Protein AF-A0A6F8XX17-F1 (afdb_monomer_lite)

Sequence (111 aa):
MLNKRRPATASIESMTAPVPRKTTTAFFVQAALSFGVSLFAACVAIVYLPVDIWIRSFLALALLYVVTSSFTLAKCIRDHQETTEVVTRVDQARLDKLLVEHDPYKLHPAA

Structure (mmCIF, N/CA/C/O backbone):
data_AF-A0A6F8XX17-F1
#
_entry.id   AF-A0A6F8XX17-F1
#
loop_
_atom_site.group_PDB
_atom_site.id
_atom_site.type_symbol
_atom_site.label_atom_id
_atom_site.label_alt_id
_atom_site.label_comp_id
_atom_site.label_asym_id
_atom_site.label_entity_id
_atom_site.label_seq_id
_atom_site.pdbx_PDB_ins_code
_atom_site.Cartn_x
_atom_site.Cartn_y
_atom_site.Cartn_z
_atom_site.occupancy
_atom_site.B_iso_or_equiv
_atom_site.auth_seq_id
_atom_site.auth_comp_id
_atom_site.auth_asym_id
_atom_site.auth_atom_id
_atom_site.pdbx_PDB_model_num
ATOM 1 N N . MET A 1 1 ? 57.182 -32.594 -31.861 1.00 46.12 1 MET A N 1
ATOM 2 C CA . MET A 1 1 ? 56.327 -32.004 -32.912 1.00 46.12 1 MET A CA 1
ATOM 3 C C . MET A 1 1 ? 55.083 -31.433 -32.247 1.00 46.12 1 MET A C 1
ATOM 5 O O . MET A 1 1 ? 54.253 -32.189 -31.763 1.00 46.12 1 MET A O 1
ATOM 9 N N . LEU A 1 2 ? 55.061 -30.107 -32.076 1.00 50.41 2 LEU A N 1
ATOM 10 C CA . LEU A 1 2 ? 54.062 -29.349 -31.317 1.00 50.41 2 LEU A CA 1
ATOM 11 C C . LEU A 1 2 ? 52.692 -29.392 -32.010 1.00 50.41 2 LEU A C 1
ATOM 13 O O . LEU A 1 2 ? 52.519 -28.769 -33.052 1.00 50.41 2 LEU A O 1
ATOM 17 N N . ASN A 1 3 ? 51.703 -30.035 -31.391 1.00 62.88 3 ASN A N 1
ATOM 18 C CA . ASN A 1 3 ? 50.300 -29.883 -31.769 1.00 62.88 3 ASN A CA 1
ATOM 19 C C . ASN A 1 3 ? 49.421 -29.706 -30.526 1.00 62.88 3 ASN A C 1
ATOM 21 O O . ASN A 1 3 ? 48.985 -30.693 -29.943 1.00 62.88 3 ASN A O 1
ATOM 25 N N . LYS A 1 4 ? 49.179 -28.446 -30.131 1.00 61.22 4 LYS A N 1
ATOM 26 C CA . LYS A 1 4 ? 47.973 -28.010 -29.397 1.00 61.22 4 LYS A CA 1
ATOM 27 C C . LYS A 1 4 ? 47.873 -26.478 -29.341 1.00 61.22 4 LYS A C 1
ATOM 29 O O . LYS A 1 4 ? 47.794 -25.888 -28.268 1.00 61.22 4 LYS A O 1
ATOM 34 N N . ARG A 1 5 ? 47.899 -25.792 -30.488 1.00 61.66 5 ARG A N 1
ATOM 35 C CA . ARG A 1 5 ? 47.505 -24.371 -30.531 1.00 61.66 5 ARG A CA 1
ATOM 36 C C . ARG A 1 5 ? 46.028 -24.268 -30.886 1.00 61.66 5 ARG A C 1
ATOM 38 O O . ARG A 1 5 ? 45.696 -24.230 -32.066 1.00 61.66 5 ARG A O 1
ATOM 45 N N . ARG A 1 6 ? 45.175 -24.245 -29.857 1.00 68.38 6 ARG A N 1
ATOM 46 C CA . ARG A 1 6 ? 43.934 -23.447 -29.775 1.00 68.38 6 ARG A CA 1
ATOM 47 C C . ARG A 1 6 ? 43.194 -23.751 -28.460 1.00 68.38 6 ARG A C 1
ATOM 49 O O . ARG A 1 6 ? 42.551 -24.790 -28.349 1.00 68.38 6 ARG A O 1
ATOM 56 N N . PRO A 1 7 ? 43.265 -22.833 -27.483 1.00 53.56 7 PRO A N 1
ATOM 57 C CA . PRO A 1 7 ? 42.082 -22.522 -26.691 1.00 53.56 7 PRO A CA 1
ATOM 58 C C . PRO A 1 7 ? 41.935 -20.999 -26.573 1.00 53.56 7 PRO A C 1
ATOM 60 O O . PRO A 1 7 ? 42.341 -20.402 -25.584 1.00 53.56 7 PRO A O 1
ATOM 63 N N . ALA A 1 8 ? 41.389 -20.364 -27.610 1.00 54.88 8 ALA A N 1
ATOM 64 C CA . ALA A 1 8 ? 41.035 -18.938 -27.586 1.00 54.88 8 ALA A CA 1
ATOM 65 C C . ALA A 1 8 ? 39.521 -18.709 -27.756 1.00 54.88 8 ALA A C 1
ATOM 67 O O . ALA A 1 8 ? 39.090 -17.592 -28.002 1.00 54.88 8 ALA A O 1
ATOM 68 N N . THR A 1 9 ? 38.707 -19.763 -27.639 1.00 55.69 9 THR A N 1
ATOM 69 C CA . THR A 1 9 ? 37.261 -19.721 -27.930 1.00 55.69 9 THR A CA 1
ATOM 70 C C . THR A 1 9 ? 3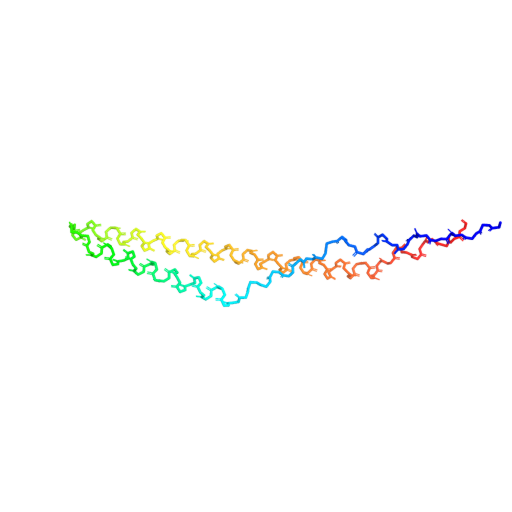6.365 -20.159 -26.770 1.00 55.69 9 THR A C 1
ATOM 72 O O . THR A 1 9 ? 35.154 -20.165 -26.929 1.00 55.69 9 THR A O 1
ATOM 75 N N . ALA A 1 10 ? 36.914 -20.479 -25.593 1.00 55.12 10 ALA A N 1
ATOM 76 C CA . ALA A 1 10 ? 36.122 -20.920 -24.435 1.00 55.12 10 ALA A CA 1
ATOM 77 C C . ALA A 1 10 ? 35.763 -19.794 -23.439 1.00 55.12 10 ALA A C 1
ATOM 79 O O . ALA A 1 10 ? 35.166 -20.069 -22.404 1.00 55.12 10 ALA A O 1
ATOM 80 N N . SER A 1 11 ? 36.120 -18.536 -23.720 1.00 54.59 11 SER A N 1
ATOM 81 C CA . SER A 1 11 ? 35.992 -17.429 -22.752 1.00 54.59 11 SER A CA 1
ATOM 82 C C . SER A 1 11 ? 34.797 -16.490 -22.991 1.00 54.59 11 SER A C 1
ATOM 84 O O . SER A 1 11 ? 34.713 -15.465 -22.324 1.00 54.59 11 SER A O 1
ATOM 86 N N . ILE A 1 12 ? 33.892 -16.794 -23.933 1.00 58.34 12 ILE A N 1
ATOM 87 C CA . ILE A 1 12 ? 32.828 -15.866 -24.389 1.00 58.34 12 ILE A CA 1
ATOM 88 C C . ILE A 1 12 ? 31.406 -16.277 -23.936 1.00 58.34 12 ILE A C 1
ATOM 90 O O . ILE A 1 12 ? 30.440 -15.662 -24.360 1.00 58.34 12 ILE A O 1
ATOM 94 N N . GLU A 1 13 ? 31.211 -17.271 -23.060 1.00 56.31 13 GLU A N 1
ATOM 95 C CA . GLU A 1 13 ? 29.851 -17.833 -22.873 1.00 56.31 13 GLU A CA 1
ATOM 96 C C . GLU A 1 13 ? 29.090 -17.488 -21.574 1.00 56.31 13 GLU A C 1
ATOM 98 O O . GLU A 1 13 ? 27.990 -17.996 -21.394 1.00 56.31 13 GLU A O 1
ATOM 103 N N . SER A 1 14 ? 29.568 -16.640 -20.646 1.00 54.47 14 SER A N 1
ATOM 104 C CA . SER A 1 14 ? 28.822 -16.512 -19.367 1.00 54.47 14 SER A CA 1
ATOM 105 C C . SER A 1 14 ? 28.821 -15.169 -18.631 1.00 54.47 14 SER A C 1
ATOM 107 O O . SER A 1 14 ? 28.625 -15.152 -17.414 1.00 54.47 14 SER A O 1
ATOM 109 N N . MET A 1 15 ? 28.980 -14.031 -19.311 1.00 56.41 15 MET A N 1
ATOM 110 C CA . MET A 1 15 ? 28.730 -12.727 -18.679 1.00 56.41 15 MET A CA 1
ATOM 111 C C . MET A 1 15 ? 27.267 -12.298 -18.863 1.00 56.41 15 MET A C 1
ATOM 113 O O . MET A 1 15 ? 26.927 -11.534 -19.756 1.00 56.41 15 MET A O 1
ATOM 117 N N . THR A 1 16 ? 26.436 -12.748 -17.917 1.00 60.56 16 THR A N 1
ATOM 118 C CA . THR A 1 16 ? 25.128 -12.167 -17.551 1.00 60.56 16 THR A CA 1
ATOM 119 C C . THR A 1 16 ? 23.938 -12.560 -18.431 1.00 60.56 16 THR A C 1
ATOM 121 O O . THR A 1 16 ? 23.352 -11.735 -19.123 1.00 60.56 16 THR A O 1
ATOM 124 N N . ALA A 1 17 ? 23.482 -13.809 -18.313 1.00 63.38 17 ALA A N 1
ATOM 125 C CA . ALA A 1 17 ? 22.090 -14.111 -18.640 1.00 63.38 17 ALA A CA 1
ATOM 126 C C . ALA A 1 17 ? 21.185 -13.438 -17.583 1.00 63.38 17 ALA A C 1
ATOM 128 O O . ALA A 1 17 ? 21.297 -13.777 -16.398 1.00 63.38 17 ALA A O 1
ATOM 129 N N . PRO A 1 18 ? 20.306 -12.483 -17.944 1.00 63.34 18 PRO A N 1
ATOM 130 C CA . PRO A 1 18 ? 19.347 -11.939 -16.996 1.00 63.34 18 PRO A CA 1
ATOM 131 C C . PRO A 1 18 ? 18.400 -13.067 -16.585 1.00 63.34 18 PRO A C 1
ATOM 133 O O . PRO A 1 18 ? 17.697 -13.638 -17.416 1.00 63.34 18 PRO A O 1
ATOM 136 N N . VAL A 1 19 ? 18.406 -13.419 -15.297 1.00 63.62 19 VAL A N 1
ATOM 137 C CA . VAL A 1 19 ? 17.488 -14.413 -14.729 1.00 63.62 19 VAL A CA 1
ATOM 138 C C . VAL A 1 19 ? 16.058 -13.926 -14.982 1.00 63.62 19 VAL A C 1
ATOM 140 O O . VAL A 1 19 ? 15.679 -12.889 -14.428 1.00 63.62 19 VAL A O 1
ATOM 143 N N . PRO A 1 20 ? 15.241 -14.637 -15.784 1.00 62.66 20 PRO A N 1
ATOM 144 C CA . PRO A 1 20 ? 13.870 -14.226 -16.039 1.00 62.66 20 PRO A CA 1
ATOM 145 C C . PRO A 1 20 ? 13.080 -14.345 -14.734 1.00 62.66 20 PRO A C 1
ATOM 147 O O . PRO A 1 20 ? 12.707 -15.443 -14.312 1.00 62.66 20 PRO A O 1
ATOM 150 N N . ARG A 1 21 ? 12.825 -13.221 -14.058 1.00 61.69 21 ARG A N 1
ATOM 151 C CA . ARG A 1 21 ? 11.922 -13.187 -12.903 1.00 61.69 21 ARG A CA 1
ATOM 152 C C . ARG A 1 21 ? 10.490 -13.320 -13.408 1.00 61.69 21 ARG A C 1
ATOM 154 O O . ARG A 1 21 ? 9.778 -12.340 -13.579 1.00 61.69 21 ARG A O 1
ATOM 161 N N . LYS A 1 22 ? 10.048 -14.559 -13.624 1.00 54.16 22 LYS A N 1
ATOM 162 C CA . LYS A 1 22 ? 8.623 -14.871 -13.753 1.00 54.16 22 LYS A CA 1
ATOM 163 C C . LYS A 1 22 ? 7.978 -14.753 -12.374 1.00 54.16 22 LYS A C 1
ATOM 165 O O . LYS A 1 22 ? 7.827 -15.744 -11.663 1.00 54.16 22 LYS A O 1
ATOM 170 N N . THR A 1 23 ? 7.595 -13.545 -11.973 1.00 59.91 23 THR A N 1
ATOM 171 C CA . THR A 1 23 ? 6.614 -13.383 -10.899 1.00 59.91 23 THR A CA 1
ATOM 172 C C . THR A 1 23 ? 5.260 -13.781 -11.477 1.00 59.91 23 THR A C 1
ATOM 174 O O . THR A 1 23 ? 4.554 -13.007 -12.114 1.00 59.91 23 THR A O 1
ATOM 177 N N . THR A 1 24 ? 4.934 -15.066 -11.347 1.00 69.00 24 THR A N 1
ATOM 178 C CA . THR A 1 24 ? 3.663 -15.613 -11.825 1.00 69.00 24 THR A CA 1
ATOM 179 C C . THR A 1 24 ? 2.510 -14.822 -11.198 1.00 69.00 24 THR A C 1
ATOM 181 O O . THR A 1 24 ? 2.457 -14.646 -9.977 1.00 69.00 24 THR A O 1
ATOM 184 N N . THR A 1 25 ? 1.572 -14.360 -12.027 1.00 70.38 25 THR A N 1
ATOM 185 C CA . THR A 1 25 ? 0.388 -13.570 -11.644 1.00 70.38 25 THR A CA 1
ATOM 186 C C . THR A 1 25 ? -0.409 -14.210 -10.505 1.00 70.38 25 THR A C 1
ATOM 188 O O . THR A 1 25 ? -1.025 -13.500 -9.714 1.00 70.38 25 THR A O 1
ATOM 191 N N . ALA A 1 26 ? -0.338 -15.537 -10.353 1.00 73.62 26 ALA A N 1
ATOM 192 C CA . ALA A 1 26 ? -0.969 -16.265 -9.254 1.00 73.62 26 ALA A CA 1
ATOM 193 C C . ALA A 1 26 ? -0.462 -15.841 -7.860 1.00 73.62 26 ALA A C 1
ATOM 195 O O . ALA A 1 26 ? -1.277 -15.653 -6.959 1.00 73.62 26 ALA A O 1
ATOM 196 N N . PHE A 1 27 ? 0.845 -15.605 -7.677 1.00 78.44 27 PHE A N 1
ATOM 197 C CA . PHE A 1 27 ? 1.382 -15.128 -6.391 1.00 78.44 27 PHE A CA 1
ATOM 198 C C . PHE A 1 27 ? 0.933 -13.697 -6.082 1.00 78.44 27 PHE A C 1
ATOM 200 O O . PHE A 1 27 ? 0.694 -13.357 -4.924 1.00 78.44 27 PHE A O 1
ATOM 207 N N . PHE A 1 28 ? 0.765 -12.863 -7.113 1.00 79.25 28 PHE A N 1
ATOM 208 C CA . PHE A 1 28 ? 0.234 -11.514 -6.944 1.00 79.25 28 PHE A CA 1
ATOM 209 C C . PHE A 1 28 ? -1.241 -11.530 -6.522 1.00 79.25 28 PHE A C 1
ATOM 211 O O . PHE A 1 28 ? -1.612 -10.827 -5.584 1.00 79.25 28 PHE A O 1
ATOM 218 N N . VAL A 1 29 ? -2.068 -12.366 -7.159 1.00 81.12 29 VAL A N 1
ATOM 219 C CA . VAL A 1 29 ? -3.482 -12.530 -6.783 1.0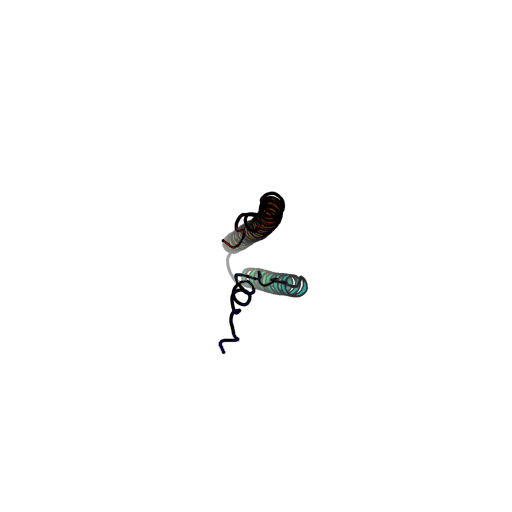0 81.12 29 VAL A CA 1
ATOM 220 C C . VAL A 1 29 ? -3.613 -13.061 -5.354 1.00 81.12 29 VAL A C 1
ATOM 222 O O . VAL A 1 29 ? -4.418 -12.543 -4.584 1.00 81.12 29 VAL A O 1
ATOM 225 N N . 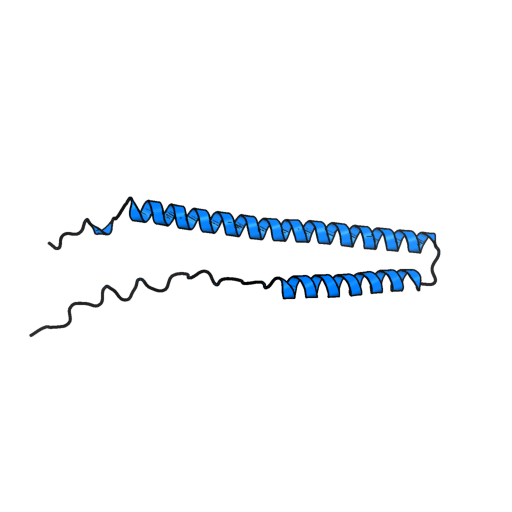GLN A 1 30 ? -2.784 -14.032 -4.959 1.00 88.69 30 GLN A N 1
ATOM 226 C CA . GLN A 1 30 ? -2.754 -14.534 -3.584 1.00 88.69 30 GLN A CA 1
ATOM 227 C C . GLN A 1 30 ? -2.398 -13.432 -2.576 1.00 88.69 30 GLN A C 1
ATOM 229 O O . GLN A 1 30 ? -3.057 -13.308 -1.545 1.00 88.69 30 GLN A O 1
ATOM 234 N N . ALA A 1 31 ? -1.376 -12.623 -2.868 1.00 85.25 31 ALA A N 1
ATOM 235 C CA . ALA A 1 31 ? -0.979 -11.516 -2.002 1.00 85.25 31 ALA A CA 1
ATOM 236 C C . ALA A 1 31 ? -2.069 -10.435 -1.901 1.00 85.25 31 ALA A C 1
ATOM 238 O O . ALA A 1 31 ? -2.294 -9.876 -0.831 1.00 85.25 31 ALA A O 1
ATOM 239 N N . ALA A 1 32 ? -2.787 -10.161 -2.994 1.00 86.38 32 ALA A N 1
ATOM 240 C CA . ALA A 1 32 ? -3.917 -9.236 -2.983 1.00 86.38 32 ALA A CA 1
ATOM 241 C C . ALA A 1 32 ? -5.079 -9.763 -2.123 1.00 86.38 32 ALA A C 1
ATOM 243 O O . ALA A 1 32 ? -5.675 -9.004 -1.359 1.00 86.38 32 ALA A O 1
ATOM 244 N N . LEU A 1 33 ? -5.364 -11.067 -2.198 1.00 89.38 33 LEU A N 1
ATOM 245 C CA . LEU A 1 33 ? -6.368 -11.716 -1.355 1.00 89.38 33 LEU A CA 1
ATOM 246 C C . LEU A 1 33 ? -5.988 -11.658 0.130 1.00 89.38 33 LEU A C 1
ATOM 248 O O . LEU A 1 33 ? -6.817 -11.259 0.947 1.00 89.38 33 LEU A O 1
ATOM 252 N N . SER A 1 34 ? -4.747 -12.003 0.494 1.00 89.75 34 SER A N 1
ATOM 253 C CA . SER A 1 34 ? -4.305 -11.958 1.897 1.00 89.75 34 SER A CA 1
ATOM 254 C C . SER A 1 34 ? -4.301 -10.534 2.456 1.00 89.75 34 SER A C 1
ATOM 256 O O . SER A 1 34 ? -4.702 -10.319 3.601 1.00 89.75 34 SER A O 1
ATOM 258 N N . PHE A 1 35 ? -3.931 -9.549 1.636 1.00 88.75 35 PHE A N 1
ATOM 259 C CA . PHE A 1 35 ? -4.038 -8.139 1.989 1.00 88.75 35 PHE A CA 1
ATOM 260 C C . PHE A 1 35 ? -5.490 -7.717 2.239 1.00 88.75 35 PHE A C 1
ATOM 262 O O . PHE A 1 35 ? -5.767 -7.071 3.246 1.00 88.75 35 PHE A O 1
ATOM 269 N N . GLY A 1 36 ? -6.424 -8.123 1.373 1.00 91.38 36 GLY A N 1
ATOM 270 C CA . GLY A 1 36 ? -7.850 -7.834 1.541 1.00 91.38 36 GLY A CA 1
ATOM 271 C C . GLY A 1 36 ? -8.426 -8.419 2.833 1.00 91.38 36 GLY A C 1
ATOM 272 O O . GLY A 1 36 ? -9.123 -7.720 3.567 1.00 91.38 36 GLY A O 1
ATOM 273 N N . VAL A 1 37 ? -8.079 -9.670 3.157 1.00 95.00 37 VAL A N 1
ATOM 274 C CA . VAL A 1 37 ? -8.484 -10.313 4.419 1.00 95.00 37 VAL A CA 1
ATOM 275 C C . VAL A 1 37 ? -7.898 -9.578 5.628 1.00 95.00 37 VAL A C 1
ATOM 277 O O . VAL A 1 37 ? -8.617 -9.316 6.590 1.00 95.00 37 VAL A O 1
ATOM 280 N N . SER A 1 38 ? -6.620 -9.195 5.570 1.00 92.25 38 SER A N 1
ATOM 281 C CA . SER A 1 38 ? -5.958 -8.431 6.636 1.00 92.25 38 SER A CA 1
ATOM 282 C C . SER A 1 38 ? -6.598 -7.053 6.845 1.00 92.25 38 SER A C 1
ATOM 284 O O . SER A 1 38 ? -6.902 -6.666 7.974 1.00 92.25 38 SER A O 1
ATOM 286 N N . LEU A 1 39 ? -6.889 -6.335 5.756 1.00 92.50 39 LEU A N 1
ATOM 287 C CA . LEU A 1 39 ? -7.550 -5.033 5.800 1.00 92.50 39 LEU A CA 1
ATOM 288 C C . LEU A 1 39 ? -8.957 -5.138 6.399 1.00 92.50 39 LEU A C 1
ATOM 290 O O . LEU A 1 39 ? -9.342 -4.322 7.235 1.00 92.50 39 LEU A O 1
ATOM 294 N N . PHE A 1 40 ? -9.711 -6.166 6.007 1.00 93.44 40 PHE A N 1
ATOM 295 C CA . PHE A 1 40 ? -11.028 -6.429 6.569 1.00 93.44 40 PHE A CA 1
ATOM 296 C C . PHE A 1 40 ? -10.948 -6.724 8.071 1.00 93.44 40 PHE A C 1
ATOM 298 O O . PHE A 1 40 ? -11.692 -6.129 8.849 1.00 93.44 40 PHE A O 1
ATOM 305 N N . ALA A 1 41 ? -10.008 -7.572 8.493 1.00 93.44 41 ALA A N 1
ATOM 306 C CA . ALA A 1 41 ? -9.778 -7.861 9.905 1.00 93.44 41 ALA A CA 1
ATOM 307 C C . ALA A 1 41 ? -9.425 -6.592 10.705 1.00 93.44 41 ALA A C 1
ATOM 309 O O . ALA A 1 41 ? -9.957 -6.396 11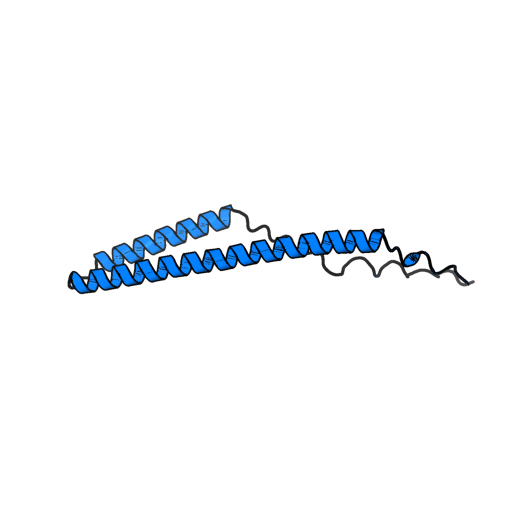.797 1.00 93.44 41 ALA A O 1
ATOM 310 N N . ALA A 1 42 ? -8.606 -5.691 10.151 1.00 92.69 42 ALA A N 1
ATOM 311 C CA . ALA A 1 42 ? -8.284 -4.407 10.776 1.00 92.69 42 ALA A CA 1
ATOM 312 C C . ALA A 1 42 ? -9.518 -3.495 10.916 1.00 92.69 42 ALA A C 1
ATOM 314 O O . ALA A 1 42 ? -9.740 -2.913 11.978 1.00 92.69 42 ALA A O 1
ATOM 315 N N . CYS A 1 43 ? -10.365 -3.412 9.886 1.00 91.62 43 CYS A N 1
ATOM 316 C CA . CYS A 1 43 ? -11.628 -2.674 9.959 1.00 91.62 43 CYS A CA 1
ATOM 317 C C . CYS A 1 43 ? -12.568 -3.250 11.029 1.00 91.62 43 CYS A C 1
ATOM 319 O O . CYS A 1 43 ? -13.135 -2.494 11.817 1.00 91.62 43 CYS A O 1
ATOM 321 N N . VAL A 1 44 ? -12.705 -4.579 11.097 1.00 92.56 44 VAL A N 1
ATOM 322 C CA . VAL A 1 44 ? -13.503 -5.254 12.134 1.00 92.56 44 VAL A CA 1
ATOM 323 C C . VAL A 1 44 ? -12.938 -4.973 13.528 1.00 92.56 44 VAL A C 1
ATOM 325 O O . VAL A 1 44 ? -13.710 -4.684 14.439 1.00 92.56 44 VAL A O 1
ATOM 328 N N . ALA A 1 45 ? -11.612 -4.973 13.695 1.00 90.50 45 ALA A N 1
ATOM 329 C CA . ALA A 1 45 ? -10.967 -4.641 14.964 1.00 90.50 45 ALA A CA 1
ATOM 330 C C . ALA A 1 45 ? -11.292 -3.211 15.428 1.00 90.50 45 ALA A C 1
ATOM 332 O O . ALA A 1 45 ? -11.606 -3.004 16.598 1.00 90.50 45 ALA A O 1
ATOM 333 N N . ILE A 1 46 ? -11.298 -2.234 14.513 1.00 90.00 46 ILE A N 1
ATOM 334 C CA . ILE A 1 46 ? -11.703 -0.851 14.822 1.00 90.00 46 ILE A CA 1
ATOM 335 C C . ILE A 1 46 ? -13.191 -0.779 15.202 1.00 90.00 46 ILE A C 1
ATOM 337 O O . ILE A 1 46 ? -13.568 -0.004 16.078 1.00 90.00 46 ILE A O 1
ATOM 341 N N . VAL A 1 47 ? -14.049 -1.582 14.562 1.00 87.56 47 VAL A N 1
ATOM 342 C CA . VAL A 1 47 ? -15.494 -1.627 14.852 1.00 87.56 47 VAL A CA 1
ATOM 343 C C . VAL A 1 47 ? -15.786 -2.224 16.228 1.00 87.56 47 VAL A C 1
ATOM 345 O O . VAL A 1 47 ? -16.673 -1.727 16.919 1.00 87.56 47 VAL A O 1
ATOM 348 N N . TYR A 1 48 ? -15.054 -3.270 16.613 1.00 88.38 48 TYR A N 1
ATOM 349 C CA . TYR A 1 48 ? -15.220 -3.968 17.890 1.00 88.38 48 TYR A CA 1
ATOM 350 C C . TYR A 1 48 ? -14.621 -3.221 19.087 1.00 88.38 48 TYR A C 1
ATOM 352 O O . TYR A 1 48 ? -14.859 -3.610 20.230 1.00 88.38 48 TYR A O 1
ATOM 360 N N . LEU A 1 49 ? -13.842 -2.166 18.847 1.00 87.44 49 LEU A N 1
ATOM 361 C CA . LEU A 1 49 ? -13.208 -1.399 19.907 1.00 87.44 49 LEU A CA 1
ATOM 362 C C . LEU A 1 49 ? -14.262 -0.558 20.663 1.00 87.44 49 LEU A C 1
ATOM 364 O O . LEU A 1 49 ? -14.943 0.259 20.034 1.00 87.44 49 LEU A O 1
ATOM 368 N N . PRO A 1 50 ? -14.406 -0.712 21.997 1.00 85.62 50 PRO A N 1
ATOM 369 C CA . PRO A 1 50 ? -15.363 0.053 22.794 1.00 85.62 50 PRO A CA 1
ATOM 370 C C . PRO A 1 50 ? -14.818 1.461 23.075 1.00 85.62 50 PRO A C 1
ATOM 372 O O . PRO A 1 50 ? -14.339 1.761 24.166 1.00 85.62 50 PRO A O 1
ATOM 375 N N . VAL A 1 51 ? -14.850 2.321 22.061 1.00 89.00 51 VAL A N 1
ATOM 376 C CA . VAL A 1 51 ? -14.405 3.721 22.120 1.00 89.00 51 VAL A CA 1
ATOM 377 C C . VAL A 1 51 ? -15.485 4.654 21.590 1.00 89.00 51 VAL A C 1
ATOM 379 O O . VAL A 1 51 ? -16.419 4.229 20.907 1.00 89.00 51 VAL A O 1
ATOM 382 N N . ASP A 1 52 ? -15.332 5.942 21.886 1.00 89.88 52 ASP A N 1
ATOM 383 C CA . ASP A 1 52 ? -16.206 6.981 21.356 1.00 89.88 52 ASP A CA 1
ATOM 384 C C . ASP A 1 52 ? -16.228 6.988 19.814 1.00 89.88 52 ASP A C 1
ATOM 386 O O . ASP A 1 52 ? -15.213 6.743 19.145 1.00 89.88 52 ASP A O 1
ATOM 390 N N . ILE A 1 53 ? -17.399 7.292 19.246 1.00 88.50 53 ILE A N 1
ATOM 391 C CA . ILE A 1 53 ? -17.644 7.260 17.799 1.00 88.50 53 ILE A CA 1
ATOM 392 C C . ILE A 1 53 ? -16.703 8.207 17.037 1.00 88.50 53 ILE A C 1
ATOM 394 O O . ILE A 1 53 ? -16.314 7.924 15.899 1.00 88.50 53 ILE A O 1
ATOM 398 N N . TRP A 1 54 ? -16.303 9.313 17.669 1.00 91.81 54 TRP A N 1
ATOM 399 C CA . TRP A 1 54 ? -15.419 10.312 17.087 1.00 91.81 54 TRP A CA 1
ATOM 400 C C . TRP A 1 54 ? -13.999 9.768 16.917 1.00 91.81 54 TRP A C 1
ATOM 402 O O . TRP A 1 54 ? -13.422 9.822 15.829 1.00 91.81 54 TRP A O 1
ATOM 412 N N . ILE A 1 55 ? -13.459 9.158 17.975 1.00 91.19 55 ILE A N 1
ATOM 413 C CA . ILE A 1 55 ? -12.116 8.555 17.987 1.00 91.19 55 ILE A CA 1
ATOM 414 C C . ILE A 1 55 ? -12.053 7.385 17.007 1.00 91.19 55 ILE A C 1
ATOM 416 O O . ILE A 1 55 ? -11.088 7.241 16.254 1.00 91.19 55 ILE A O 1
ATOM 420 N N . ARG A 1 56 ? -13.116 6.580 16.967 1.00 90.56 56 ARG A N 1
ATOM 421 C CA . ARG A 1 56 ? -13.250 5.478 16.015 1.00 90.56 56 ARG A CA 1
ATOM 422 C C . ARG A 1 56 ? -13.192 5.963 14.567 1.00 90.56 56 ARG A C 1
ATOM 424 O O . ARG A 1 56 ? -12.514 5.349 13.746 1.00 90.56 56 ARG A O 1
ATOM 431 N N . SER A 1 57 ? -13.872 7.067 14.262 1.00 92.38 57 SER A N 1
ATOM 432 C CA . SER A 1 57 ? -13.879 7.658 12.919 1.00 92.38 57 SER A CA 1
ATOM 433 C C . SER A 1 57 ? -12.496 8.182 12.528 1.00 92.38 57 SER A C 1
ATOM 435 O O . SER A 1 57 ? -12.051 7.953 11.406 1.00 92.38 57 SER A O 1
ATOM 437 N N . PHE A 1 58 ? -11.771 8.806 13.463 1.00 92.94 58 PHE A N 1
ATOM 438 C CA . PHE A 1 58 ? -10.390 9.241 13.237 1.00 92.94 58 PHE A CA 1
ATOM 439 C C . PHE A 1 58 ? -9.449 8.062 12.945 1.00 92.94 58 PHE A C 1
ATOM 441 O O . PHE A 1 58 ? -8.697 8.110 11.972 1.00 92.94 58 PHE A O 1
ATOM 448 N N . LEU A 1 59 ? -9.531 6.973 13.723 1.00 93.06 59 LEU A N 1
ATOM 449 C CA . LEU A 1 59 ? -8.753 5.753 13.469 1.00 93.06 59 LEU A CA 1
ATOM 450 C C . LEU A 1 59 ? -9.082 5.136 12.107 1.00 93.06 59 LEU A C 1
ATOM 452 O O . LEU A 1 59 ? -8.177 4.733 11.377 1.00 93.06 59 LEU A O 1
ATOM 456 N N . ALA A 1 60 ? -10.369 5.071 11.761 1.00 91.88 60 ALA A N 1
ATOM 457 C CA . ALA A 1 60 ? -10.814 4.534 10.483 1.00 91.88 60 ALA A CA 1
ATOM 458 C C . ALA A 1 60 ? -10.276 5.363 9.306 1.00 91.88 60 ALA A C 1
ATOM 460 O O . ALA A 1 60 ? -9.757 4.792 8.349 1.00 91.88 60 ALA A O 1
ATOM 461 N N . LEU A 1 61 ? -10.334 6.697 9.393 1.00 94.69 61 LEU A N 1
ATOM 462 C CA . LEU A 1 61 ? -9.772 7.592 8.379 1.00 94.69 61 LEU A CA 1
ATOM 463 C C . LEU A 1 61 ? -8.249 7.462 8.278 1.00 94.69 61 LEU A C 1
ATOM 465 O O . LEU A 1 61 ? -7.725 7.395 7.169 1.00 94.69 61 LEU A O 1
ATOM 469 N N . ALA A 1 62 ? -7.541 7.380 9.407 1.00 94.81 62 ALA A N 1
ATOM 470 C CA . ALA A 1 62 ? -6.094 7.184 9.424 1.00 94.81 62 ALA A CA 1
ATOM 471 C C . ALA A 1 62 ? -5.692 5.854 8.762 1.00 94.81 62 ALA A C 1
ATOM 473 O O . ALA A 1 62 ? -4.803 5.837 7.908 1.00 94.81 62 ALA A O 1
ATOM 474 N N . LEU A 1 63 ? -6.384 4.756 9.093 1.00 94.06 63 LEU A N 1
ATOM 475 C CA . LEU A 1 63 ? -6.175 3.450 8.463 1.00 94.06 63 LEU A CA 1
ATOM 476 C C . LEU A 1 63 ? -6.460 3.508 6.955 1.00 94.06 63 LEU A C 1
ATOM 478 O O . LEU A 1 63 ? -5.651 3.044 6.155 1.00 94.06 63 LEU A O 1
ATOM 482 N N . LEU A 1 64 ? -7.582 4.108 6.551 1.00 93.12 64 LEU A N 1
ATOM 483 C CA . LEU A 1 64 ? -7.964 4.233 5.143 1.00 93.12 64 LEU A CA 1
ATOM 484 C C . LEU A 1 64 ? -6.927 5.046 4.356 1.00 93.12 64 LEU A C 1
ATOM 486 O O . LEU A 1 64 ? -6.512 4.643 3.265 1.00 93.12 64 LEU A O 1
ATOM 490 N N . TYR A 1 65 ? -6.464 6.160 4.922 1.00 94.44 65 TYR A N 1
ATOM 491 C CA . TYR A 1 65 ? -5.469 7.023 4.297 1.00 94.44 65 TYR A CA 1
ATOM 492 C C . TYR A 1 65 ? -4.113 6.325 4.149 1.00 94.44 65 TYR A C 1
ATOM 494 O O . TYR A 1 65 ? -3.531 6.343 3.061 1.00 94.44 65 TYR A O 1
ATOM 502 N N . VAL A 1 66 ? -3.629 5.650 5.200 1.00 94.69 66 VAL A N 1
ATOM 503 C CA . VAL A 1 66 ? -2.333 4.956 5.151 1.00 94.69 66 VAL A CA 1
ATOM 504 C C . VAL A 1 66 ? -2.349 3.814 4.133 1.00 94.69 66 VAL A C 1
ATOM 506 O O . VAL A 1 66 ? -1.395 3.652 3.375 1.00 94.69 66 VAL A O 1
ATOM 509 N N . VAL A 1 67 ? -3.457 3.073 4.051 1.00 93.19 67 VAL A N 1
ATOM 510 C CA . VAL A 1 67 ? -3.656 1.975 3.093 1.00 93.19 67 VAL A CA 1
ATOM 511 C C . VAL A 1 67 ? -3.670 2.496 1.660 1.00 93.19 67 VAL A C 1
ATOM 513 O O . VAL A 1 67 ? -2.977 1.956 0.797 1.00 93.19 67 VAL A O 1
ATOM 516 N N . THR A 1 68 ? -4.408 3.578 1.413 1.00 91.38 68 THR A N 1
ATOM 517 C CA . THR A 1 68 ? -4.490 4.204 0.087 1.00 91.38 68 THR A CA 1
ATOM 518 C C . THR A 1 68 ? -3.121 4.719 -0.359 1.00 91.38 68 THR A C 1
ATOM 520 O O . THR A 1 68 ? -2.691 4.444 -1.479 1.00 91.38 68 THR A O 1
ATOM 523 N N . SER A 1 69 ? -2.398 5.407 0.530 1.00 92.56 69 SER A N 1
ATOM 524 C CA . SER A 1 69 ? -1.052 5.922 0.257 1.00 92.56 69 SER A CA 1
ATOM 525 C C . SER A 1 69 ? -0.043 4.797 0.002 1.00 92.56 69 SER A C 1
ATOM 527 O O . SER A 1 69 ? 0.682 4.826 -0.994 1.00 92.56 69 SER A O 1
ATOM 529 N N . SER A 1 70 ? -0.051 3.749 0.833 1.00 92.69 70 SER A N 1
ATOM 530 C CA . SER A 1 70 ? 0.814 2.577 0.663 1.00 92.69 70 SER A CA 1
ATOM 531 C C . SER A 1 70 ? 0.561 1.866 -0.669 1.00 92.69 70 SER A C 1
ATOM 533 O O . SER A 1 70 ? 1.509 1.480 -1.350 1.00 92.69 70 SER A O 1
ATOM 535 N N . PHE A 1 71 ? -0.701 1.753 -1.096 1.00 89.69 71 PHE A N 1
ATOM 536 C CA . PHE A 1 71 ? -1.040 1.144 -2.380 1.00 89.69 71 PHE A CA 1
ATOM 537 C C . PHE A 1 71 ? -0.607 1.997 -3.576 1.00 89.69 71 PHE A C 1
ATOM 539 O O . PHE A 1 71 ? -0.119 1.455 -4.568 1.00 89.69 71 PHE A O 1
ATOM 546 N N . THR A 1 72 ? -0.752 3.320 -3.495 1.00 91.00 72 THR A N 1
ATOM 547 C CA . THR A 1 72 ? -0.217 4.243 -4.508 1.00 91.00 72 THR A CA 1
ATOM 548 C C . THR A 1 72 ? 1.298 4.107 -4.610 1.00 91.00 72 THR A C 1
ATOM 550 O O . THR A 1 72 ? 1.815 3.916 -5.707 1.00 91.00 72 THR A O 1
ATOM 553 N N . LEU A 1 73 ? 2.003 4.092 -3.475 1.00 90.50 73 LEU A N 1
ATOM 554 C CA . LEU A 1 73 ? 3.448 3.882 -3.439 1.00 90.50 73 LEU A CA 1
ATOM 555 C C . LEU A 1 73 ? 3.840 2.522 -4.038 1.00 90.50 73 LEU A C 1
ATOM 557 O O . LEU A 1 73 ? 4.774 2.446 -4.831 1.00 90.50 73 LEU A O 1
ATOM 561 N N . ALA A 1 74 ? 3.098 1.457 -3.722 1.00 89.12 74 ALA A N 1
ATOM 562 C CA . ALA A 1 74 ? 3.322 0.129 -4.286 1.00 89.12 74 ALA A CA 1
ATOM 563 C C . ALA A 1 74 ? 3.132 0.096 -5.812 1.00 89.12 74 ALA A C 1
ATOM 565 O O . ALA A 1 74 ? 3.909 -0.571 -6.499 1.00 89.12 74 ALA A O 1
ATOM 566 N N . LYS A 1 75 ? 2.144 0.829 -6.351 1.00 85.94 75 LYS A N 1
ATOM 567 C CA . LYS A 1 75 ? 2.006 1.004 -7.805 1.00 85.94 75 LYS A CA 1
ATOM 568 C C . LYS A 1 75 ? 3.199 1.743 -8.387 1.00 85.94 75 LYS A C 1
ATOM 570 O O . LYS A 1 75 ? 3.819 1.208 -9.289 1.00 85.94 75 LYS A O 1
ATOM 575 N N . CYS A 1 76 ? 3.591 2.885 -7.822 1.00 88.75 76 CYS A N 1
ATOM 576 C CA . CYS A 1 76 ? 4.756 3.631 -8.304 1.00 88.75 76 CYS A CA 1
ATOM 577 C C . CYS A 1 76 ? 6.032 2.770 -8.325 1.00 88.75 76 CYS A C 1
ATOM 579 O O . CYS A 1 76 ? 6.812 2.846 -9.270 1.00 88.75 76 CYS A O 1
ATOM 581 N N . ILE A 1 77 ? 6.230 1.913 -7.316 1.00 86.62 77 ILE A N 1
ATOM 582 C CA . ILE A 1 77 ? 7.353 0.964 -7.271 1.00 86.62 77 ILE A CA 1
ATOM 583 C C . ILE A 1 77 ? 7.254 -0.071 -8.403 1.00 86.62 77 ILE A C 1
ATOM 585 O O . ILE A 1 77 ? 8.269 -0.387 -9.023 1.00 86.62 77 ILE A O 1
ATOM 589 N N . ARG A 1 78 ? 6.057 -0.598 -8.692 1.00 84.50 78 ARG A N 1
ATOM 590 C CA . ARG A 1 78 ? 5.839 -1.528 -9.811 1.00 84.50 78 ARG A CA 1
ATOM 591 C C . ARG A 1 78 ? 6.057 -0.852 -11.161 1.00 84.50 78 ARG A C 1
ATOM 593 O O . ARG A 1 78 ? 6.809 -1.387 -11.968 1.00 84.50 78 ARG A O 1
ATOM 600 N N . ASP A 1 79 ? 5.471 0.320 -11.371 1.00 82.12 79 ASP A N 1
ATOM 601 C CA . ASP A 1 79 ? 5.608 1.101 -12.603 1.00 82.12 79 ASP A CA 1
ATOM 602 C C . ASP A 1 79 ? 7.093 1.428 -12.875 1.00 82.12 79 ASP A C 1
ATOM 604 O O . ASP A 1 79 ? 7.558 1.426 -14.018 1.00 82.12 79 ASP A O 1
ATOM 608 N N . HIS A 1 80 ? 7.884 1.635 -11.815 1.00 76.38 80 HIS A N 1
ATOM 609 C CA . HIS A 1 80 ? 9.332 1.829 -11.910 1.00 76.38 80 HIS A CA 1
ATOM 610 C C . HIS A 1 80 ? 10.094 0.555 -12.315 1.00 76.38 80 HIS A C 1
ATOM 612 O O . HIS A 1 80 ? 11.033 0.624 -13.113 1.00 76.38 80 HIS A O 1
ATOM 618 N N . GLN A 1 81 ? 9.692 -0.611 -11.798 1.00 78.94 81 GLN A N 1
ATOM 619 C CA . GLN A 1 81 ? 10.261 -1.901 -12.203 1.00 78.94 81 GLN A CA 1
ATOM 620 C C . GLN A 1 81 ? 9.967 -2.199 -13.679 1.00 78.94 81 GLN A C 1
ATOM 622 O O . GLN A 1 81 ? 10.882 -2.579 -14.406 1.00 78.94 81 GLN A O 1
ATOM 627 N N . GLU A 1 82 ? 8.736 -1.950 -14.139 1.00 74.62 82 GLU A N 1
ATOM 628 C CA . GLU A 1 82 ? 8.354 -2.112 -15.548 1.00 74.62 82 GLU A CA 1
ATOM 629 C C . GLU A 1 82 ? 9.139 -1.160 -16.462 1.00 74.62 82 GLU A C 1
ATOM 631 O O . GLU A 1 82 ? 9.707 -1.592 -17.464 1.00 74.62 82 GLU A O 1
ATOM 636 N N . THR A 1 83 ? 9.257 0.120 -16.089 1.00 73.12 83 THR A N 1
ATOM 637 C CA . THR A 1 83 ? 10.044 1.106 -16.853 1.00 73.12 83 THR A CA 1
ATOM 638 C C . THR A 1 83 ? 11.509 0.680 -16.978 1.00 73.12 83 THR A C 1
ATOM 640 O O . THR A 1 83 ? 12.080 0.719 -18.068 1.00 73.12 83 THR A O 1
ATOM 643 N N . THR A 1 84 ? 12.116 0.221 -15.881 1.00 69.94 84 THR A N 1
ATOM 644 C CA . THR A 1 84 ? 13.514 -0.242 -15.867 1.00 69.94 84 THR A CA 1
ATOM 645 C C . THR A 1 84 ? 13.707 -1.480 -16.751 1.00 69.94 84 THR A C 1
ATOM 647 O O . THR A 1 84 ? 14.693 -1.592 -17.483 1.00 69.94 84 THR A O 1
ATOM 650 N N . GLU A 1 85 ? 12.751 -2.409 -16.741 1.00 72.19 85 GLU A N 1
ATOM 651 C CA . GLU A 1 85 ? 12.806 -3.610 -17.576 1.00 72.19 85 GLU A CA 1
ATOM 652 C C . GLU A 1 85 ? 12.680 -3.285 -19.075 1.00 72.19 85 GLU A C 1
ATOM 654 O O . GLU A 1 85 ? 13.391 -3.866 -19.894 1.00 72.19 85 GLU A O 1
ATOM 659 N N . VAL A 1 86 ? 11.831 -2.328 -19.462 1.00 69.00 86 VAL A N 1
ATOM 660 C CA . VAL A 1 86 ? 11.704 -1.921 -20.873 1.00 69.00 86 VAL A CA 1
ATOM 661 C C . VAL A 1 86 ? 12.970 -1.223 -21.375 1.00 69.00 86 VAL A C 1
ATOM 663 O O . VAL A 1 86 ? 13.446 -1.556 -22.461 1.00 69.00 86 VAL A O 1
ATOM 666 N N . VAL A 1 87 ? 13.546 -0.303 -20.592 1.00 70.25 87 VAL A N 1
ATOM 667 C CA . VAL A 1 87 ? 14.775 0.418 -20.974 1.00 70.25 87 VAL A CA 1
ATOM 668 C C . VAL A 1 87 ? 15.927 -0.562 -21.193 1.00 70.25 87 VAL A C 1
ATOM 670 O O . VAL A 1 87 ? 16.571 -0.526 -22.237 1.00 70.25 87 VAL A O 1
ATOM 673 N N . THR A 1 88 ? 16.113 -1.522 -20.284 1.00 72.88 88 THR A N 1
ATOM 674 C CA . THR A 1 88 ? 17.192 -2.516 -20.413 1.00 72.88 88 THR A CA 1
ATOM 675 C C . THR A 1 88 ? 17.043 -3.400 -21.653 1.00 72.88 88 THR A C 1
ATOM 677 O O . THR A 1 88 ? 18.035 -3.677 -22.321 1.00 72.88 88 THR A O 1
ATOM 680 N N . ARG A 1 89 ? 15.822 -3.805 -22.031 1.00 72.19 89 ARG A N 1
ATOM 681 C CA . ARG A 1 89 ? 15.585 -4.575 -23.268 1.00 72.19 89 ARG A CA 1
ATOM 682 C C . ARG A 1 89 ? 15.858 -3.762 -24.536 1.00 72.19 89 ARG A C 1
ATOM 684 O O . ARG A 1 89 ? 16.392 -4.305 -25.501 1.00 72.19 89 ARG A O 1
ATOM 691 N N . VAL A 1 90 ? 15.485 -2.480 -24.547 1.00 77.31 90 VAL A N 1
ATOM 692 C CA . VAL A 1 90 ? 15.755 -1.583 -25.681 1.00 77.31 90 VAL A CA 1
ATOM 693 C C . VAL A 1 90 ? 17.254 -1.343 -25.815 1.00 77.31 90 VAL A C 1
ATOM 695 O O . VAL A 1 90 ? 17.772 -1.456 -26.922 1.00 77.31 90 VAL A O 1
ATOM 698 N N . ASP A 1 91 ? 17.954 -1.096 -24.709 1.00 76.25 91 ASP A N 1
ATOM 699 C CA . ASP A 1 91 ? 19.404 -0.908 -24.706 1.00 76.25 91 ASP A CA 1
ATOM 700 C C . ASP A 1 91 ? 20.134 -2.152 -25.216 1.00 76.25 91 ASP A C 1
ATOM 702 O O . ASP A 1 91 ? 21.012 -2.025 -26.063 1.00 76.25 91 ASP A O 1
ATOM 706 N N . GLN A 1 92 ? 19.727 -3.358 -24.804 1.00 77.69 92 GLN A N 1
ATOM 707 C CA . GLN A 1 92 ? 20.278 -4.606 -25.349 1.00 77.69 92 GLN A CA 1
ATOM 708 C C . GLN A 1 92 ? 20.059 -4.714 -26.865 1.00 77.69 92 GLN A C 1
ATOM 710 O O . GLN A 1 92 ? 21.012 -4.915 -27.607 1.00 77.69 92 GLN A O 1
ATOM 715 N N . ALA A 1 93 ? 18.841 -4.470 -27.361 1.00 74.56 93 ALA A N 1
ATOM 716 C CA . ALA A 1 93 ? 18.563 -4.526 -28.799 1.00 74.56 93 ALA A CA 1
ATOM 717 C C . ALA A 1 93 ? 19.318 -3.449 -29.608 1.00 74.56 93 ALA A C 1
ATOM 719 O O . ALA A 1 93 ? 19.665 -3.660 -30.773 1.00 74.56 93 ALA A O 1
ATOM 720 N N . ARG A 1 94 ? 19.562 -2.273 -29.013 1.00 75.50 94 ARG A N 1
ATOM 721 C CA . ARG A 1 94 ? 20.366 -1.196 -29.612 1.00 75.50 94 ARG A CA 1
ATOM 722 C C . ARG A 1 94 ? 21.851 -1.544 -29.618 1.00 75.50 94 ARG A C 1
ATOM 724 O O . ARG A 1 94 ? 22.503 -1.316 -30.632 1.00 75.50 94 ARG A O 1
ATOM 731 N N . LEU A 1 95 ? 22.366 -2.117 -28.534 1.00 78.19 95 LEU A N 1
ATOM 732 C CA . LEU A 1 95 ? 23.740 -2.605 -28.444 1.00 78.19 95 LEU A CA 1
ATOM 733 C C . LEU A 1 95 ? 23.986 -3.747 -29.434 1.00 78.19 95 LEU A C 1
ATOM 735 O O . LEU A 1 95 ? 24.973 -3.695 -30.158 1.00 78.19 95 LEU A O 1
ATOM 739 N N . ASP A 1 96 ? 23.059 -4.698 -29.555 1.00 76.00 96 ASP A N 1
ATOM 740 C CA . ASP A 1 96 ? 23.124 -5.776 -30.548 1.00 76.00 96 ASP A CA 1
ATOM 741 C C . ASP A 1 96 ? 23.159 -5.223 -31.978 1.00 76.00 96 ASP A C 1
ATOM 743 O O . ASP A 1 96 ? 23.958 -5.658 -32.803 1.00 76.00 96 ASP A O 1
ATOM 747 N N . LYS A 1 97 ? 22.337 -4.211 -32.282 1.00 75.69 97 LYS A N 1
ATOM 748 C CA . LYS A 1 97 ? 22.372 -3.505 -33.574 1.00 75.69 97 LYS A CA 1
ATOM 749 C C . LYS A 1 97 ? 23.733 -2.857 -33.839 1.00 75.69 97 LYS A C 1
ATOM 751 O O . LYS A 1 97 ? 24.269 -3.033 -34.929 1.00 75.69 97 LYS A O 1
ATOM 756 N N . LEU A 1 98 ? 24.290 -2.141 -32.860 1.00 74.69 98 LEU A N 1
ATOM 757 C CA . LEU A 1 98 ? 25.597 -1.489 -32.987 1.00 74.69 98 LEU A CA 1
ATOM 758 C C . LEU A 1 98 ? 26.739 -2.502 -33.141 1.00 74.69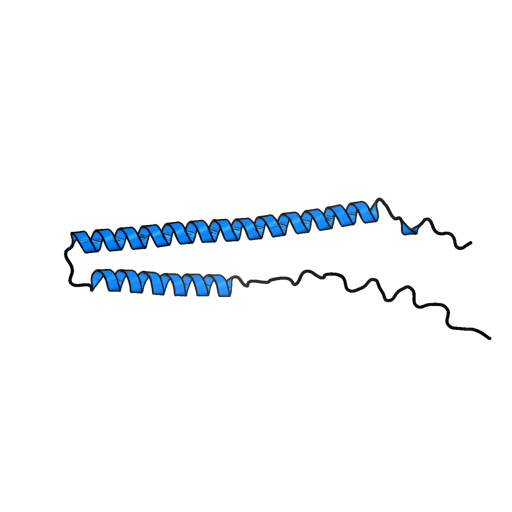 98 LEU A C 1
ATOM 760 O O . LEU A 1 98 ? 27.641 -2.265 -33.934 1.00 74.69 98 LEU A O 1
ATOM 764 N N . LEU A 1 99 ? 26.685 -3.635 -32.439 1.00 69.00 99 LEU A N 1
ATOM 765 C CA . LEU A 1 99 ? 27.657 -4.728 -32.566 1.00 69.00 99 LEU A CA 1
ATOM 766 C C . LEU A 1 99 ? 27.566 -5.454 -33.915 1.00 69.00 99 LEU A C 1
ATOM 768 O O . LEU A 1 99 ? 28.571 -5.940 -34.423 1.00 69.00 99 LEU A O 1
ATOM 772 N N . VAL A 1 100 ? 26.373 -5.544 -34.506 1.00 74.00 100 VAL A N 1
ATOM 773 C CA . VAL A 1 100 ? 26.182 -6.132 -35.842 1.00 74.00 100 VAL A CA 1
ATOM 774 C C . VAL A 1 100 ? 26.642 -5.177 -36.944 1.00 74.00 100 VAL A C 1
ATOM 776 O O . VAL A 1 100 ? 27.200 -5.614 -37.949 1.00 74.00 100 VAL A O 1
ATOM 779 N N . GLU A 1 101 ? 26.402 -3.877 -36.778 1.00 69.19 101 GLU A N 1
ATOM 780 C CA . GLU A 1 101 ? 26.744 -2.853 -37.771 1.00 69.19 101 GLU A CA 1
ATOM 781 C C . GLU A 1 101 ? 28.229 -2.447 -37.711 1.00 69.19 101 GLU A C 1
ATOM 783 O O . GLU A 1 101 ? 28.851 -2.192 -38.744 1.00 69.19 101 GLU A O 1
ATOM 788 N N . HIS A 1 102 ? 28.838 -2.48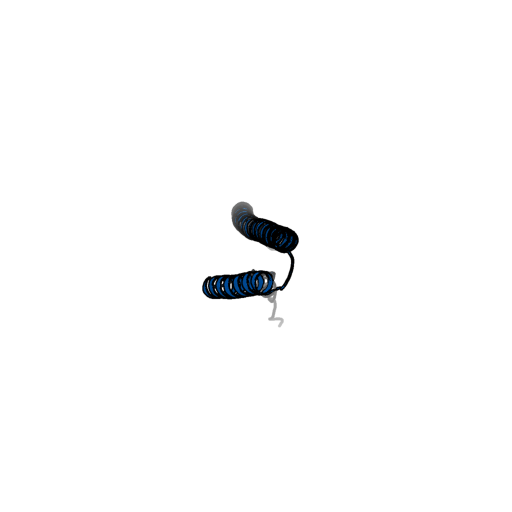9 -36.525 1.00 64.75 102 HIS A N 1
ATOM 789 C CA . HIS A 1 102 ? 30.281 -2.425 -36.329 1.00 64.75 102 HIS A CA 1
ATOM 790 C C . HIS A 1 102 ? 30.797 -3.786 -35.862 1.00 64.75 102 HIS A C 1
ATOM 792 O O . HIS A 1 102 ? 30.801 -4.059 -34.669 1.00 64.75 102 HIS A O 1
ATOM 798 N N . ASP A 1 103 ? 31.269 -4.610 -36.803 1.00 63.09 103 ASP A N 1
ATOM 799 C CA . ASP A 1 103 ? 31.960 -5.881 -36.546 1.00 63.09 103 ASP A CA 1
ATOM 800 C C . ASP A 1 103 ? 33.483 -5.641 -36.396 1.00 63.09 103 ASP A C 1
ATOM 802 O O . ASP A 1 103 ? 34.212 -5.624 -37.397 1.00 63.09 103 ASP A O 1
ATOM 806 N N . PRO A 1 104 ? 34.009 -5.413 -35.173 1.00 61.50 104 PRO A N 1
ATOM 807 C CA . PRO A 1 104 ? 35.430 -5.148 -34.948 1.00 61.50 104 PRO A CA 1
ATOM 808 C C . PRO A 1 104 ? 36.327 -6.375 -35.180 1.00 61.50 104 PRO A C 1
ATOM 810 O O . PRO A 1 104 ? 37.550 -6.237 -35.186 1.00 61.50 104 PRO A O 1
ATOM 813 N N . TYR A 1 105 ? 35.771 -7.575 -35.391 1.00 56.25 105 TYR A N 1
ATOM 814 C CA . TYR A 1 105 ? 36.557 -8.808 -35.512 1.00 56.25 105 TYR A CA 1
ATOM 815 C C . TYR A 1 105 ? 37.115 -9.061 -36.920 1.00 56.25 105 TYR A C 1
ATOM 817 O O . TYR A 1 105 ? 37.900 -9.990 -37.110 1.00 56.25 105 TYR A O 1
ATOM 825 N N . LYS A 1 106 ? 36.798 -8.209 -37.904 1.00 54.47 106 LYS A N 1
ATOM 826 C CA . LYS A 1 106 ? 37.364 -8.296 -39.263 1.00 54.47 106 LYS A CA 1
ATOM 827 C C . LYS A 1 106 ? 38.724 -7.600 -39.443 1.00 54.47 106 LYS A C 1
ATOM 829 O O . LYS A 1 106 ? 39.281 -7.670 -40.534 1.00 54.47 106 LYS A O 1
ATOM 834 N N . LEU A 1 107 ? 39.296 -6.976 -38.405 1.00 56.94 107 LEU A N 1
ATOM 835 C CA . LEU A 1 107 ? 40.558 -6.213 -38.496 1.00 56.94 107 LEU A CA 1
ATOM 836 C C . LEU A 1 107 ? 41.790 -6.878 -37.855 1.00 56.94 107 LEU A C 1
ATOM 838 O O . LEU A 1 107 ? 42.740 -6.189 -37.489 1.00 56.94 107 LEU A O 1
ATOM 842 N N . HIS A 1 108 ? 41.847 -8.208 -37.778 1.00 55.81 108 HIS A N 1
ATOM 843 C CA . HIS A 1 108 ? 43.133 -8.886 -37.584 1.00 55.81 108 HIS A CA 1
ATOM 844 C C . HIS A 1 108 ? 43.336 -9.996 -38.622 1.00 55.81 108 HIS A C 1
ATOM 846 O O . HIS A 1 108 ? 43.052 -11.165 -38.346 1.00 55.81 108 HIS A O 1
ATOM 852 N N . PRO A 1 109 ? 43.824 -9.665 -39.834 1.00 55.56 109 PRO A N 1
ATOM 853 C CA . PRO A 1 109 ? 44.564 -10.644 -40.607 1.00 55.56 109 PRO A CA 1
ATOM 854 C C . PRO A 1 109 ? 45.768 -11.070 -39.767 1.00 55.56 109 PRO A C 1
ATOM 856 O O . PRO A 1 109 ? 46.552 -10.239 -39.313 1.00 55.56 109 PRO A O 1
ATOM 859 N N . ALA A 1 110 ? 45.866 -12.377 -39.545 1.00 55.78 110 ALA A N 1
ATOM 860 C CA . ALA A 1 110 ? 47.071 -13.014 -39.060 1.00 55.78 110 ALA A CA 1
ATOM 861 C C . ALA A 1 110 ? 48.261 -12.543 -39.912 1.00 55.78 110 ALA A C 1
ATOM 863 O O . ALA A 1 110 ? 48.328 -12.857 -41.102 1.00 55.78 110 ALA A O 1
ATOM 864 N N . ALA A 1 111 ? 49.158 -11.781 -39.295 1.00 40.22 111 ALA A N 1
ATOM 865 C CA . ALA A 1 111 ? 50.507 -11.525 -39.775 1.00 40.22 111 ALA A CA 1
ATOM 866 C C . ALA A 1 111 ? 51.478 -12.028 -38.706 1.00 40.22 111 ALA A C 1
ATOM 868 O O . ALA A 1 111 ? 51.277 -11.668 -37.522 1.00 40.22 111 ALA A O 1
#

Radius of gyration: 28.37 Å; chains: 1; bounding box: 74×42×63 Å

pLDDT: mean 76.67, std 14.54, range [40.22, 95.0]

Foldseek 3Di:
DDPDPDDPPPPPPDDDDDDPPCPDVVVVVVVVVVVVVVLVVVLVVLVPDPDDPVVSVVVVVVSVVVVVVVVVVVVVVVVVVVVVVVVVVVVVVVVVVVCVVDVVVVPDDDD

Secondary structure (DSSP, 8-state):
-------SSSSSS-S---------HHHHHHHHHHHHHHHHHHHHHHHHS-S-HHHHHHHHHHHHHHHHHHHHHHHHHHHHHHHHHHHHHHHHHHHHHHHHHS-GGGS----

InterPro domains:
  IPR008024 YiaAB two helix [PF05360] (27-79)

Organism: NCBI:txid1076124